Protein AF-A0A2E0HGP4-F1 (afdb_monomer)

Nearest PDB structures (foldseek):
  8v1k-assembly2_B  TM=5.740E-01  e=5.522E-01  Francisella tularensis subsp. tularensis SCHU S4
  8ey4-assembly1_A  TM=3.051E-01  e=3.797E-01  Escherichia coli O32:H37
  7q63-assembly3_CCC  TM=6.800E-01  e=5.231E+00  Homo sapiens
  4fl2-assembly1_A  TM=3.962E-01  e=1.597E+00  Homo sapiens
  4fl3-assembly1_A  TM=3.802E-01  e=2.632E+00  Homo sapiens

Secondary structure (DSSP, 8-state):
-----SSSHHHHHHHHHHHHHTTHHHHHHHHHHHHHHHHHTS---HHHHHHHHHTTSGGGGGGEEEEE-TTSPEEEEESS-TTSPPEEEEE-TTS-EEE-

Foldseek 3Di:
DDDPPPPPPVVVVVVVVVVCVVCVLVLLQQLQQQLLCCCQVVPDDSVVSLQVSLVPPVVQSVQWDWDQDPQRKIWIDGNVDNPRDIWIWHQDPVSHIDTD

Radius of gyration: 17.63 Å; Cα contacts (8 Å, |Δi|>4): 136; chains: 1; bounding box: 70×21×23 Å

pLDDT: mean 82.44, std 16.18, range [36.91, 96.88]

Sequence (100 aa):
MTSKWGAWLLPLSLLAGCDNAKDLPLLGRYVAKNVCAAIWQEGYLPQAASDYVSNVAPLIQNSWQVKLQDNGAVAVDNFWFPWVSTQRAAPDPAGDCRNL

Mean predicted aligned error: 8.61 Å

Solvent-accessible surface area (backbone atoms only — not comparable to full-atom values): 5632 Å² total; per-residue (Å²): 137,85,84,88,76,78,79,70,63,64,61,58,55,53,52,57,52,51,67,57,46,74,47,47,56,59,52,31,40,50,38,11,24,48,27,34,32,29,34,69,67,70,65,39,56,70,66,60,17,44,63,63,42,36,55,81,45,68,93,53,30,88,32,57,47,78,41,82,43,98,88,64,28,21,37,22,36,40,76,79,45,81,86,45,69,73,21,34,6,33,66,42,99,88,55,50,46,37,72,109

Structure (mmCIF, N/CA/C/O backbone):
data_AF-A0A2E0HGP4-F1
#
_entry.id   AF-A0A2E0HGP4-F1
#
loop_
_atom_site.group_PDB
_atom_site.id
_atom_site.type_symbol
_atom_site.label_atom_id
_atom_site.label_alt_id
_atom_site.label_comp_id
_atom_site.label_asym_id
_atom_site.label_entity_id
_atom_site.label_seq_id
_atom_site.pdbx_PDB_ins_code
_atom_site.Cartn_x
_atom_site.Cartn_y
_atom_site.Cartn_z
_atom_site.occupancy
_atom_site.B_iso_or_equiv
_atom_site.auth_se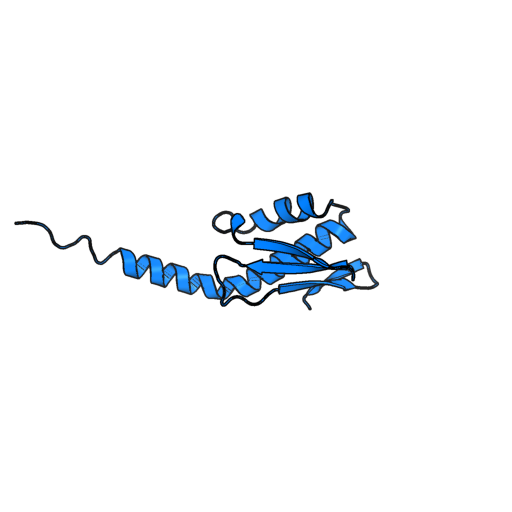q_id
_atom_site.auth_comp_id
_atom_site.auth_asym_id
_atom_site.auth_atom_id
_atom_site.pdbx_PDB_model_num
ATOM 1 N N . MET A 1 1 ? 53.410 10.151 2.909 1.00 36.91 1 MET A N 1
ATOM 2 C CA . MET A 1 1 ? 52.706 9.267 1.954 1.00 36.91 1 MET A CA 1
ATOM 3 C C . MET A 1 1 ? 51.253 9.168 2.388 1.00 36.91 1 MET A C 1
ATOM 5 O O . MET A 1 1 ? 50.960 8.498 3.366 1.00 36.91 1 MET A O 1
ATOM 9 N N . THR A 1 2 ? 50.362 9.925 1.752 1.00 44.06 2 THR A N 1
ATOM 10 C CA . THR A 1 2 ? 48.927 9.958 2.067 1.00 44.06 2 THR A CA 1
ATOM 11 C C . THR A 1 2 ? 48.206 8.847 1.302 1.00 44.06 2 THR A C 1
ATOM 13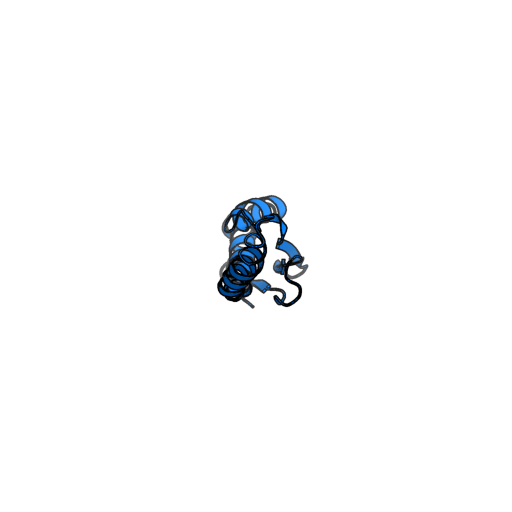 O O . THR A 1 2 ? 48.283 8.759 0.078 1.00 44.06 2 THR A O 1
ATOM 16 N N . SER A 1 3 ? 47.555 7.953 2.047 1.00 44.69 3 SER A N 1
ATOM 17 C CA . SER A 1 3 ? 46.860 6.771 1.533 1.00 44.69 3 SER A CA 1
ATOM 18 C C . SER A 1 3 ? 45.633 7.165 0.696 1.00 44.69 3 SER A C 1
ATOM 20 O O . SER A 1 3 ? 44.653 7.683 1.225 1.00 44.69 3 SER A O 1
ATOM 22 N N . LYS A 1 4 ? 45.682 6.915 -0.621 1.00 54.31 4 LYS A N 1
ATOM 23 C CA . LYS A 1 4 ? 44.581 7.102 -1.591 1.00 54.31 4 LYS A CA 1
ATOM 24 C C . LYS A 1 4 ? 43.738 5.825 -1.773 1.00 54.31 4 LYS A C 1
ATOM 26 O O . LYS A 1 4 ? 43.398 5.475 -2.897 1.00 54.31 4 LYS A O 1
ATOM 31 N N . TRP A 1 5 ? 43.410 5.114 -0.693 1.00 50.66 5 TRP A N 1
ATOM 32 C CA . TRP A 1 5 ? 42.670 3.837 -0.770 1.00 50.66 5 TRP A CA 1
ATOM 33 C C . TRP A 1 5 ? 41.239 3.885 -0.205 1.00 50.66 5 TRP A C 1
ATOM 35 O O . TRP A 1 5 ? 40.568 2.863 -0.153 1.00 50.66 5 TRP A O 1
ATOM 45 N N . GLY A 1 6 ? 40.731 5.061 0.182 1.00 51.16 6 GLY A N 1
ATOM 46 C CA . GLY A 1 6 ? 39.383 5.200 0.759 1.00 51.16 6 GLY A CA 1
ATOM 47 C C . GLY A 1 6 ? 38.233 5.400 -0.241 1.00 51.16 6 GLY A C 1
ATOM 48 O O . GLY A 1 6 ? 37.076 5.374 0.158 1.00 51.16 6 GLY A O 1
ATOM 49 N N . ALA A 1 7 ? 38.515 5.620 -1.531 1.00 53.00 7 ALA A N 1
ATOM 50 C CA . ALA A 1 7 ? 37.514 6.130 -2.481 1.00 53.00 7 ALA A CA 1
ATOM 51 C C . ALA A 1 7 ? 36.722 5.057 -3.260 1.00 53.00 7 ALA A C 1
ATOM 53 O O . ALA A 1 7 ? 35.799 5.401 -3.992 1.00 53.00 7 ALA A O 1
ATOM 54 N N . TRP A 1 8 ? 37.049 3.767 -3.115 1.00 49.62 8 TRP A N 1
ATOM 55 C CA . TRP A 1 8 ? 36.464 2.692 -3.938 1.00 49.62 8 TRP A CA 1
ATOM 56 C C . TRP A 1 8 ? 35.349 1.876 -3.259 1.00 49.62 8 TRP A C 1
ATOM 58 O O . TRP A 1 8 ? 34.727 1.046 -3.916 1.00 49.62 8 TRP A O 1
ATOM 68 N N . LEU A 1 9 ? 35.038 2.121 -1.980 1.00 51.81 9 LEU A N 1
ATOM 69 C CA . LEU A 1 9 ? 34.005 1.362 -1.245 1.00 51.81 9 LEU A CA 1
ATOM 70 C C . LEU A 1 9 ? 32.580 1.939 -1.366 1.00 51.81 9 LEU A C 1
ATOM 72 O O . LEU A 1 9 ? 31.606 1.211 -1.174 1.00 51.81 9 LEU A O 1
ATOM 76 N N . LEU A 1 10 ? 32.443 3.216 -1.731 1.00 52.94 10 LEU A N 1
ATOM 77 C CA . LEU A 1 10 ? 31.153 3.872 -1.991 1.00 52.94 10 LEU A CA 1
ATOM 78 C C . LEU A 1 10 ? 30.407 3.346 -3.238 1.00 52.94 10 LEU A C 1
ATOM 80 O O . LEU A 1 10 ? 29.199 3.138 -3.147 1.00 52.94 10 LEU A O 1
ATOM 84 N N . PRO A 1 11 ? 31.054 3.083 -4.394 1.00 52.31 11 PRO A N 1
ATOM 85 C CA . PRO A 1 11 ? 30.323 2.607 -5.569 1.00 52.31 11 PRO A CA 1
ATOM 86 C C . PRO A 1 11 ? 29.786 1.175 -5.410 1.00 52.31 11 PRO A C 1
ATOM 88 O O . PRO A 1 11 ? 28.684 0.892 -5.863 1.00 52.31 11 PRO A O 1
ATOM 91 N N . LEU A 1 12 ? 30.497 0.274 -4.724 1.00 49.69 12 LEU A N 1
ATOM 92 C CA . LEU A 1 12 ? 30.057 -1.123 -4.565 1.00 49.69 12 LEU A CA 1
ATOM 93 C C . LEU A 1 12 ? 28.808 -1.270 -3.682 1.00 49.69 12 LEU A C 1
ATOM 95 O O . LEU A 1 12 ? 27.955 -2.112 -3.955 1.00 49.69 12 LEU A O 1
ATOM 99 N N . SER A 1 13 ? 28.666 -0.426 -2.660 1.00 52.12 13 SER A N 1
ATOM 100 C CA . SER A 1 13 ? 27.471 -0.396 -1.807 1.00 52.12 13 SER A CA 1
ATOM 101 C C . SER A 1 13 ? 26.269 0.242 -2.518 1.00 52.12 13 SER A C 1
ATOM 103 O O . SER A 1 13 ? 25.140 -0.207 -2.323 1.00 52.12 13 SER A O 1
ATOM 105 N N . LEU A 1 14 ? 26.504 1.204 -3.421 1.00 52.31 14 LEU A N 1
ATOM 106 C CA . LEU A 1 14 ? 25.473 1.743 -4.318 1.00 52.31 14 LEU A CA 1
ATOM 107 C C . LEU A 1 14 ? 24.981 0.700 -5.340 1.00 52.31 14 LEU A C 1
ATOM 109 O O . LEU A 1 14 ? 23.779 0.602 -5.574 1.00 52.31 14 LEU A O 1
ATOM 113 N N . LEU A 1 15 ? 25.874 -0.121 -5.906 1.00 50.00 15 LEU A N 1
ATOM 114 C CA . LEU A 1 15 ? 25.497 -1.192 -6.841 1.00 50.00 15 LEU A CA 1
ATOM 115 C C . LEU A 1 15 ? 24.721 -2.338 -6.163 1.00 50.00 15 LEU A C 1
ATOM 117 O O . LEU A 1 15 ? 23.731 -2.805 -6.721 1.00 50.00 15 LEU A O 1
ATOM 121 N N . ALA A 1 16 ? 25.104 -2.748 -4.949 1.00 52.47 16 ALA A N 1
ATOM 122 C CA . ALA A 1 16 ? 24.357 -3.757 -4.185 1.00 52.47 16 ALA A CA 1
ATOM 123 C C . ALA A 1 16 ? 22.973 -3.250 -3.722 1.00 52.47 16 ALA A C 1
ATOM 125 O O . ALA A 1 16 ? 22.014 -4.022 -3.642 1.00 52.47 16 ALA A O 1
ATOM 126 N N . GLY A 1 17 ? 22.845 -1.944 -3.456 1.00 52.81 17 GLY A N 1
ATOM 127 C CA . GLY A 1 17 ? 21.557 -1.296 -3.196 1.00 52.81 17 GLY A CA 1
ATOM 128 C C . GLY A 1 17 ? 20.620 -1.319 -4.410 1.00 52.81 17 GLY A C 1
ATOM 129 O O . GLY A 1 17 ? 19.428 -1.574 -4.252 1.00 52.81 17 GLY A O 1
ATOM 130 N N . CYS A 1 18 ? 21.151 -1.139 -5.624 1.00 59.47 18 CYS A N 1
ATOM 131 C CA . CYS A 1 18 ? 20.377 -1.246 -6.868 1.00 59.47 18 CYS A CA 1
ATOM 132 C C . CYS A 1 18 ? 19.885 -2.669 -7.151 1.00 59.47 18 CYS A C 1
ATOM 134 O O . CYS A 1 18 ? 18.797 -2.841 -7.697 1.00 59.47 18 CYS A O 1
ATOM 136 N N . ASP A 1 19 ? 20.651 -3.692 -6.774 1.00 60.38 19 ASP A N 1
ATOM 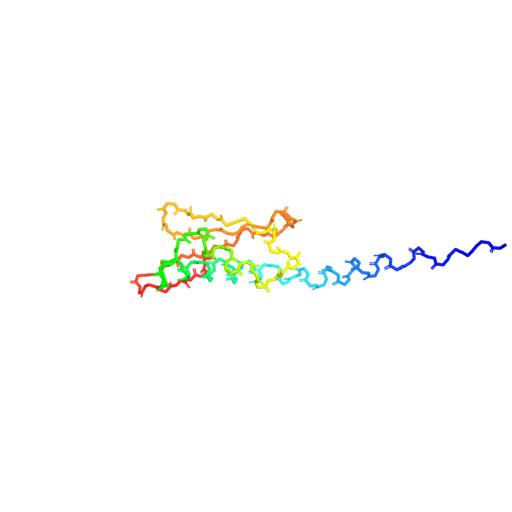137 C CA . ASP A 1 19 ? 20.270 -5.078 -7.056 1.00 60.38 19 ASP A CA 1
ATOM 138 C C . ASP A 1 19 ? 19.037 -5.516 -6.249 1.00 60.38 19 ASP A C 1
ATOM 140 O O . ASP A 1 19 ? 18.215 -6.278 -6.745 1.00 60.38 19 ASP A O 1
ATOM 144 N N . ASN A 1 20 ? 18.862 -4.972 -5.040 1.00 67.31 20 ASN A N 1
ATOM 145 C CA . ASN A 1 20 ? 17.648 -5.148 -4.230 1.00 67.31 20 ASN A CA 1
ATOM 146 C C . ASN A 1 20 ? 16.528 -4.181 -4.635 1.00 67.31 20 ASN A C 1
ATOM 148 O O . ASN A 1 20 ? 15.354 -4.415 -4.352 1.00 67.31 20 ASN A O 1
ATOM 152 N N . ALA A 1 21 ? 16.867 -3.089 -5.324 1.00 73.25 21 ALA A N 1
ATOM 153 C CA . ALA A 1 21 ? 15.880 -2.119 -5.766 1.00 73.25 21 ALA A CA 1
ATOM 154 C C . ALA A 1 21 ? 14.868 -2.749 -6.739 1.00 73.25 21 ALA A C 1
ATOM 156 O O . ALA A 1 21 ? 13.694 -2.388 -6.714 1.00 73.25 21 ALA A O 1
ATOM 157 N N . LYS A 1 22 ? 15.264 -3.760 -7.523 1.00 81.25 22 LYS A N 1
ATOM 158 C CA . LYS A 1 22 ? 14.348 -4.494 -8.418 1.00 81.25 22 LYS A CA 1
ATOM 159 C C . LYS A 1 22 ? 13.136 -5.113 -7.705 1.00 81.25 22 LYS A C 1
ATOM 161 O O . LYS A 1 22 ? 12.121 -5.340 -8.358 1.00 81.25 22 LYS A O 1
ATOM 166 N N . ASP A 1 23 ? 13.218 -5.325 -6.390 1.00 86.56 23 ASP A N 1
ATOM 167 C CA . ASP A 1 23 ? 12.135 -5.875 -5.572 1.00 86.56 23 ASP A CA 1
ATOM 168 C C . ASP A 1 23 ? 11.202 -4.792 -5.001 1.00 86.56 23 ASP A C 1
ATOM 170 O O . ASP A 1 23 ? 10.134 -5.109 -4.476 1.00 86.56 23 ASP A O 1
ATOM 174 N N . LEU A 1 24 ? 11.534 -3.502 -5.144 1.00 88.19 24 LEU A N 1
ATOM 175 C CA . LEU A 1 24 ? 10.692 -2.390 -4.684 1.00 88.19 24 LEU A CA 1
ATOM 176 C C . LEU A 1 24 ? 9.267 -2.416 -5.260 1.00 88.19 24 LEU A C 1
ATOM 178 O O . LEU A 1 24 ? 8.336 -2.180 -4.489 1.00 88.19 24 LEU A O 1
ATOM 182 N N . PRO A 1 25 ? 9.033 -2.741 -6.550 1.00 90.31 25 PRO A N 1
ATOM 183 C CA . PRO A 1 25 ? 7.675 -2.911 -7.061 1.00 90.31 25 PRO A CA 1
ATOM 184 C C . PRO A 1 25 ? 6.920 -4.042 -6.352 1.00 90.31 25 PRO A C 1
ATOM 186 O O . PRO A 1 25 ? 5.743 -3.891 -6.032 1.00 90.31 25 PRO A O 1
ATOM 189 N N . LEU A 1 26 ? 7.586 -5.165 -6.056 1.00 90.94 26 LEU A N 1
ATOM 190 C CA . LEU A 1 26 ? 6.978 -6.284 -5.329 1.00 90.94 26 LEU A CA 1
ATOM 191 C C . LEU A 1 26 ? 6.639 -5.901 -3.887 1.00 90.94 26 LEU A C 1
ATOM 193 O O . LEU A 1 26 ? 5.538 -6.198 -3.423 1.00 90.94 26 LEU A O 1
ATOM 197 N N . LEU A 1 27 ? 7.540 -5.189 -3.210 1.00 91.12 27 LEU A N 1
ATOM 198 C CA . LEU A 1 27 ? 7.289 -4.639 -1.880 1.00 91.12 27 LEU A CA 1
ATOM 199 C C . LEU A 1 27 ? 6.123 -3.647 -1.898 1.00 91.12 27 LEU A C 1
ATOM 201 O O . LEU A 1 27 ? 5.242 -3.739 -1.051 1.00 91.12 27 LEU A O 1
ATOM 205 N N . GLY A 1 28 ? 6.042 -2.765 -2.896 1.00 91.88 28 GLY A N 1
ATOM 206 C CA . GLY A 1 28 ? 4.915 -1.843 -3.045 1.00 91.88 28 GLY A CA 1
ATOM 207 C C . GLY A 1 28 ? 3.576 -2.570 -3.215 1.00 91.88 28 GLY A C 1
ATOM 208 O O . GLY A 1 28 ? 2.588 -2.189 -2.589 1.00 91.88 28 GLY A O 1
ATOM 209 N N . ARG A 1 29 ? 3.539 -3.665 -3.992 1.00 94.31 29 ARG A N 1
ATOM 210 C CA . ARG A 1 29 ? 2.344 -4.525 -4.128 1.00 94.31 29 ARG A CA 1
ATOM 211 C C . ARG A 1 29 ? 1.979 -5.188 -2.808 1.00 94.31 29 ARG A C 1
ATOM 213 O O . ARG A 1 29 ? 0.803 -5.260 -2.461 1.00 94.31 29 ARG A O 1
ATOM 220 N N . TYR A 1 30 ? 2.979 -5.662 -2.066 1.00 93.69 30 TYR A N 1
ATOM 221 C CA . TYR A 1 30 ? 2.767 -6.222 -0.737 1.00 93.69 30 TYR A CA 1
ATOM 222 C C . TYR A 1 30 ? 2.160 -5.178 0.203 1.00 93.69 30 TYR A C 1
ATOM 224 O O . TYR A 1 30 ? 1.143 -5.459 0.832 1.00 93.69 30 TYR A O 1
ATOM 232 N N . VAL A 1 31 ? 2.723 -3.968 0.259 1.00 93.75 31 VAL A N 1
ATOM 233 C CA . VAL A 1 31 ? 2.205 -2.891 1.110 1.00 93.75 31 VAL A CA 1
ATOM 234 C C . VAL A 1 31 ? 0.774 -2.532 0.705 1.00 93.75 31 VAL A C 1
ATOM 236 O O . VAL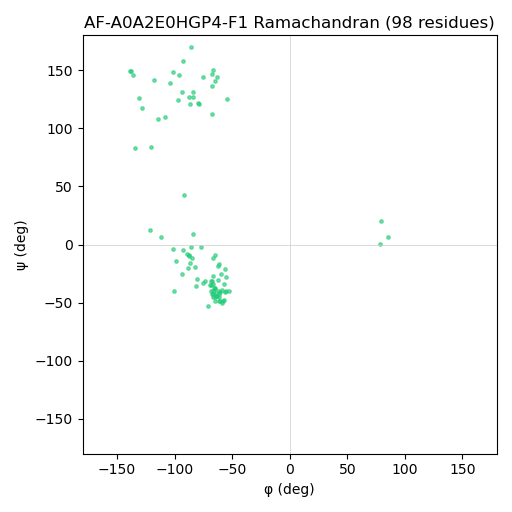 A 1 31 ? -0.105 -2.536 1.559 1.00 93.75 31 VAL A O 1
ATOM 239 N N . ALA A 1 32 ? 0.497 -2.321 -0.585 1.00 95.25 32 ALA A N 1
ATOM 240 C CA . ALA A 1 32 ? -0.847 -1.978 -1.058 1.00 95.25 32 ALA A CA 1
ATOM 241 C C . ALA A 1 32 ? -1.886 -3.043 -0.677 1.00 95.25 32 ALA A C 1
ATOM 243 O O . ALA A 1 32 ? -2.935 -2.719 -0.116 1.00 95.25 32 ALA A O 1
ATOM 244 N N . LYS A 1 33 ? -1.580 -4.321 -0.933 1.00 95.88 33 LYS A N 1
ATOM 245 C CA . LYS A 1 33 ? -2.486 -5.433 -0.633 1.00 95.88 33 LYS A CA 1
ATOM 246 C C . LYS A 1 33 ? -2.724 -5.602 0.866 1.00 95.88 33 LYS A C 1
ATOM 248 O O . LYS A 1 33 ? -3.870 -5.779 1.265 1.00 95.88 33 LYS A O 1
ATOM 253 N N . ASN A 1 34 ? -1.676 -5.551 1.684 1.00 95.06 34 ASN A N 1
ATOM 254 C CA . ASN A 1 34 ? -1.810 -5.772 3.124 1.00 95.06 34 ASN A CA 1
ATOM 255 C C . ASN A 1 34 ? -2.435 -4.570 3.836 1.00 95.06 34 ASN A C 1
ATOM 257 O O . ASN A 1 34 ? -3.206 -4.773 4.761 1.00 95.06 34 ASN A O 1
ATOM 261 N N . VAL A 1 35 ? -2.196 -3.333 3.385 1.00 94.88 35 VAL A N 1
ATOM 262 C CA . VAL A 1 35 ? -2.941 -2.174 3.906 1.00 94.88 35 VAL A CA 1
ATOM 263 C C . VAL A 1 35 ? -4.423 -2.307 3.563 1.00 94.88 35 VAL A C 1
ATOM 265 O O . VAL A 1 35 ? -5.271 -2.091 4.421 1.00 94.88 35 VAL A O 1
ATOM 268 N N . CYS A 1 36 ? -4.746 -2.697 2.327 1.00 95.75 36 CYS A N 1
ATOM 269 C CA . CYS A 1 36 ? -6.127 -2.966 1.930 1.00 95.75 36 CYS A CA 1
ATOM 270 C C . CYS A 1 36 ? -6.760 -4.039 2.832 1.00 95.75 36 CYS A C 1
ATOM 272 O O . CYS A 1 36 ? -7.857 -3.828 3.344 1.00 95.75 36 CYS A O 1
ATOM 274 N N . ALA A 1 37 ? -6.064 -5.158 3.064 1.00 94.88 37 ALA A N 1
ATOM 275 C CA . ALA A 1 37 ? -6.555 -6.238 3.918 1.00 94.88 37 ALA A CA 1
ATOM 276 C C . ALA A 1 37 ? -6.735 -5.778 5.373 1.00 94.88 37 ALA A C 1
ATOM 278 O O . ALA A 1 37 ? -7.792 -5.998 5.957 1.00 94.88 37 ALA A O 1
ATOM 279 N N . ALA A 1 38 ? -5.773 -5.040 5.926 1.00 94.38 38 ALA A N 1
ATOM 280 C CA . ALA A 1 38 ? -5.872 -4.495 7.274 1.00 94.38 38 ALA A CA 1
ATOM 281 C C . ALA A 1 38 ? -7.094 -3.569 7.433 1.00 94.38 38 ALA A C 1
ATOM 283 O O . ALA A 1 38 ? -7.786 -3.623 8.446 1.00 94.38 38 ALA A O 1
ATOM 284 N N . ILE A 1 39 ? -7.413 -2.753 6.422 1.00 94.38 39 ILE A N 1
ATOM 285 C CA . ILE A 1 39 ? -8.593 -1.874 6.454 1.00 94.38 39 ILE A CA 1
ATOM 286 C C . ILE A 1 39 ? -9.890 -2.687 6.338 1.00 94.38 39 ILE A C 1
ATOM 288 O O . ILE A 1 39 ? -10.787 -2.538 7.164 1.00 94.38 39 ILE A O 1
ATOM 292 N N . TRP A 1 40 ? -10.007 -3.533 5.312 1.00 93.75 40 TRP A N 1
ATOM 293 C CA . TRP A 1 40 ? -11.295 -4.117 4.920 1.00 93.75 40 TRP A CA 1
ATOM 294 C C . TRP A 1 40 ? -11.593 -5.488 5.533 1.00 93.75 40 TRP A C 1
ATOM 296 O O . TRP A 1 40 ? -12.761 -5.838 5.675 1.00 93.75 40 TRP A O 1
ATOM 306 N N . GLN A 1 41 ? -10.566 -6.254 5.903 1.00 93.00 41 GLN A N 1
ATOM 307 C CA . GLN A 1 41 ? -10.706 -7.581 6.518 1.00 93.00 41 GLN A CA 1
ATOM 308 C C . GLN A 1 41 ? -10.512 -7.523 8.032 1.00 93.00 41 GLN A C 1
ATOM 310 O O . GLN A 1 41 ? -11.239 -8.178 8.774 1.00 93.00 41 GLN A O 1
ATOM 315 N N . GLU A 1 42 ? -9.547 -6.728 8.493 1.00 92.44 42 GLU A N 1
ATOM 316 C CA . GLU A 1 42 ? -9.182 -6.661 9.912 1.00 92.44 42 GLU A CA 1
ATOM 317 C C . GLU A 1 42 ? -9.815 -5.459 10.640 1.00 92.44 42 GLU A C 1
ATOM 319 O O . GLU A 1 42 ? -9.856 -5.434 11.869 1.00 92.44 42 GLU A O 1
ATOM 324 N N . GLY A 1 43 ? -10.351 -4.477 9.905 1.00 91.62 43 GLY A N 1
ATOM 325 C CA . GLY A 1 43 ? -11.077 -3.332 10.466 1.00 91.62 43 GLY A CA 1
ATOM 326 C C . GLY A 1 43 ? -10.189 -2.223 11.043 1.00 91.62 43 GLY A C 1
ATOM 327 O O . GLY A 1 43 ? -10.654 -1.425 11.860 1.00 91.62 43 GLY A O 1
ATOM 328 N N . TYR A 1 44 ? -8.917 -2.151 10.644 1.00 93.12 44 TYR A N 1
ATOM 329 C CA . TYR A 1 44 ? -8.016 -1.077 11.057 1.00 93.12 44 TYR A CA 1
ATOM 330 C C . TYR A 1 44 ? -8.432 0.269 10.458 1.00 93.12 44 TYR A C 1
ATOM 332 O O . TYR A 1 44 ? -8.868 0.375 9.310 1.00 93.12 44 TYR A O 1
ATOM 340 N N . LEU A 1 45 ? -8.188 1.343 11.214 1.00 93.38 45 LEU A N 1
ATOM 341 C CA . LEU A 1 45 ? -8.207 2.691 10.651 1.00 93.38 45 LEU A CA 1
ATOM 342 C C . LEU A 1 45 ? -7.095 2.827 9.591 1.00 93.38 45 LEU A C 1
ATOM 344 O O . LEU A 1 45 ? -5.997 2.308 9.812 1.00 93.38 45 LEU A O 1
ATOM 348 N N . PRO A 1 46 ? -7.309 3.580 8.494 1.00 88.50 46 PRO A N 1
ATOM 349 C CA . PRO A 1 46 ? -6.348 3.666 7.389 1.00 88.50 46 PRO A CA 1
ATOM 350 C C . PRO A 1 46 ? -4.918 4.031 7.806 1.00 88.50 46 PRO A C 1
ATOM 352 O O . PRO A 1 46 ? -3.959 3.447 7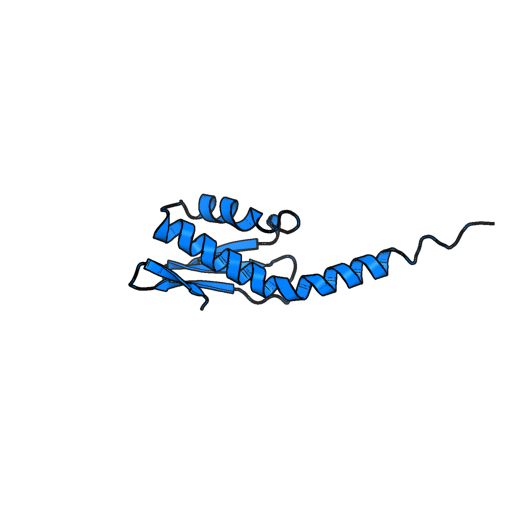.304 1.00 88.50 46 PRO A O 1
ATOM 355 N N . GLN A 1 47 ? -4.764 4.953 8.763 1.00 89.19 47 GLN A N 1
ATOM 356 C CA . GLN A 1 47 ? -3.445 5.346 9.262 1.00 89.19 47 GLN A CA 1
ATOM 357 C C . GLN A 1 47 ? -2.755 4.202 10.019 1.00 89.19 47 GLN A C 1
ATOM 359 O O . GLN A 1 47 ? -1.596 3.902 9.755 1.00 89.19 47 GLN A O 1
ATOM 364 N N . ALA A 1 48 ? -3.481 3.512 10.903 1.00 90.75 48 ALA A N 1
ATOM 365 C CA . ALA A 1 48 ? -2.938 2.392 11.666 1.00 90.75 48 ALA A CA 1
ATOM 366 C C . ALA A 1 48 ? -2.562 1.209 10.757 1.00 90.75 48 ALA A C 1
ATOM 368 O O . ALA A 1 48 ? -1.532 0.575 10.972 1.00 90.75 48 ALA A O 1
ATOM 369 N N . ALA A 1 49 ? -3.356 0.949 9.712 1.00 90.69 49 ALA A N 1
ATOM 370 C CA . ALA A 1 49 ? -3.041 -0.046 8.688 1.00 90.69 49 ALA A CA 1
ATOM 371 C C . ALA A 1 49 ? -1.742 0.295 7.937 1.00 90.69 49 ALA A C 1
ATOM 373 O O . ALA A 1 49 ? -0.887 -0.569 7.747 1.00 90.69 49 ALA A O 1
ATOM 374 N N . SER A 1 50 ? -1.572 1.563 7.542 1.00 88.94 50 SER A N 1
ATOM 375 C CA . SER A 1 50 ? -0.346 2.048 6.899 1.00 88.94 50 SER A CA 1
ATOM 376 C C . SER A 1 50 ? 0.881 1.843 7.790 1.00 88.94 50 SER A C 1
ATOM 378 O O . SER A 1 50 ? 1.872 1.258 7.349 1.00 88.94 50 SER A O 1
ATOM 380 N N . ASP A 1 51 ? 0.811 2.274 9.050 1.00 87.75 51 ASP A N 1
ATOM 381 C CA . ASP A 1 51 ? 1.930 2.194 9.997 1.00 87.75 51 ASP A CA 1
ATOM 382 C C . ASP A 1 51 ? 2.290 0.734 10.330 1.00 87.75 51 ASP A C 1
ATOM 384 O O . ASP A 1 51 ? 3.464 0.373 10.427 1.00 87.75 51 ASP A O 1
ATOM 388 N N . TYR A 1 52 ? 1.288 -0.140 10.447 1.00 84.88 52 TYR A N 1
ATOM 389 C CA . TYR A 1 52 ? 1.494 -1.565 10.701 1.00 84.88 52 TYR A CA 1
ATOM 390 C C . TYR A 1 52 ? 2.208 -2.269 9.538 1.00 84.88 52 TYR A C 1
ATOM 392 O O . TYR A 1 52 ? 3.194 -2.975 9.744 1.00 84.88 52 TYR A O 1
ATOM 400 N N . VAL A 1 53 ? 1.745 -2.056 8.305 1.00 84.50 53 VAL A N 1
ATOM 401 C CA . VAL A 1 53 ? 2.213 -2.814 7.134 1.00 84.50 53 VAL A CA 1
ATOM 402 C C . VAL A 1 53 ? 3.529 -2.276 6.570 1.00 84.50 53 VAL A C 1
ATOM 404 O O . VAL A 1 53 ? 4.375 -3.050 6.114 1.00 84.50 53 VAL A O 1
ATOM 407 N N . SER A 1 54 ? 3.736 -0.958 6.602 1.00 80.06 54 SER A N 1
ATOM 408 C CA . SER A 1 54 ? 4.958 -0.318 6.082 1.00 80.06 54 SER A CA 1
ATOM 409 C C . SER A 1 54 ? 6.238 -0.749 6.816 1.00 80.06 54 SER A C 1
ATOM 411 O O . SER A 1 54 ? 7.329 -0.668 6.244 1.00 80.06 54 SER A O 1
ATOM 413 N N . ASN A 1 55 ? 6.107 -1.316 8.021 1.00 78.81 55 ASN A N 1
ATOM 414 C CA . ASN A 1 55 ? 7.196 -1.931 8.784 1.00 78.81 55 ASN A CA 1
ATOM 415 C C . ASN A 1 55 ? 7.811 -3.184 8.130 1.00 78.81 55 ASN A C 1
ATOM 417 O O . ASN A 1 55 ? 8.858 -3.643 8.583 1.00 78.81 55 ASN A O 1
ATOM 421 N N . VAL A 1 56 ? 7.226 -3.729 7.053 1.00 79.50 56 VAL A N 1
ATOM 422 C CA . VAL A 1 56 ? 7.791 -4.880 6.316 1.00 79.50 56 VAL A CA 1
ATOM 423 C C . VAL A 1 56 ? 9.227 -4.637 5.828 1.00 79.50 56 VAL A C 1
ATOM 425 O O . VAL A 1 56 ? 10.012 -5.575 5.705 1.00 79.50 56 VAL A O 1
ATOM 428 N N . ALA A 1 57 ? 9.592 -3.377 5.577 1.00 78.12 57 ALA A N 1
ATOM 429 C CA . ALA A 1 57 ? 10.935 -2.983 5.172 1.00 78.12 57 ALA A CA 1
ATOM 430 C C . ALA A 1 57 ? 11.387 -1.748 5.977 1.00 78.12 57 ALA A C 1
ATOM 432 O O . ALA A 1 57 ? 11.287 -0.623 5.480 1.00 78.12 57 ALA A O 1
ATOM 433 N N . PRO A 1 58 ? 11.915 -1.928 7.206 1.00 81.44 58 PRO A N 1
ATOM 434 C CA . PRO A 1 58 ? 12.148 -0.832 8.155 1.00 81.44 58 PRO A CA 1
ATOM 435 C C . PRO A 1 58 ? 13.048 0.291 7.629 1.00 81.44 58 PRO A C 1
ATOM 437 O O . PRO A 1 58 ? 12.832 1.462 7.933 1.00 81.44 58 PRO A O 1
ATOM 440 N N . LEU A 1 59 ? 14.041 -0.048 6.800 1.00 81.88 59 LEU A N 1
ATOM 441 C CA . LEU A 1 59 ? 14.974 0.924 6.217 1.00 81.88 59 LEU A CA 1
ATOM 442 C C . LEU A 1 59 ? 14.301 1.894 5.240 1.00 81.88 59 LEU A C 1
ATOM 444 O O . LEU A 1 59 ? 14.781 3.009 5.062 1.00 81.88 59 LEU A O 1
ATOM 448 N N . ILE A 1 60 ? 13.204 1.472 4.613 1.00 82.88 60 ILE A N 1
ATOM 449 C CA . ILE A 1 60 ? 12.474 2.242 3.602 1.00 82.88 60 ILE A CA 1
ATOM 450 C C . ILE A 1 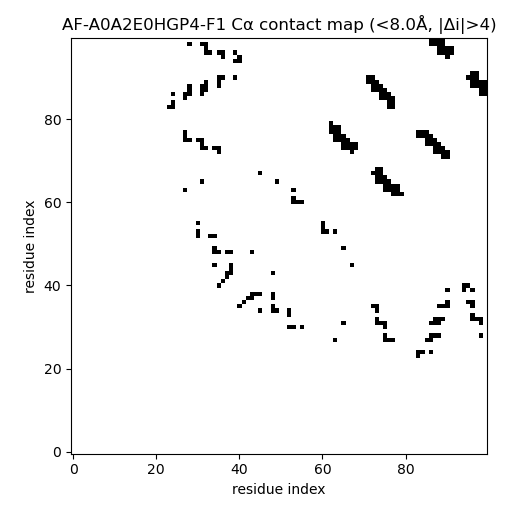60 ? 11.015 2.475 4.007 1.00 82.88 60 ILE A C 1
ATOM 452 O O . ILE A 1 60 ? 10.223 2.909 3.179 1.00 82.88 60 ILE A O 1
ATOM 456 N N . GLN A 1 61 ? 10.637 2.221 5.264 1.00 85.00 61 GLN A N 1
ATOM 457 C CA . GLN A 1 61 ? 9.254 2.377 5.736 1.00 85.00 61 GLN A CA 1
ATOM 458 C C . GLN A 1 61 ? 8.718 3.792 5.467 1.00 85.00 61 GLN A C 1
ATOM 460 O O . GLN A 1 61 ? 7.609 3.973 4.978 1.00 85.00 61 GLN A O 1
ATOM 465 N N . ASN A 1 62 ? 9.577 4.794 5.669 1.00 87.88 62 ASN A N 1
ATOM 466 C CA . ASN A 1 62 ? 9.253 6.199 5.470 1.00 87.88 62 ASN A CA 1
ATOM 467 C C . ASN A 1 62 ? 9.242 6.600 3.994 1.00 87.88 62 ASN A C 1
ATOM 469 O O . ASN A 1 62 ? 8.997 7.762 3.723 1.00 87.88 62 ASN A O 1
ATOM 473 N N . SER A 1 63 ? 9.550 5.699 3.057 1.00 88.44 63 SER A N 1
ATOM 474 C CA . SER A 1 63 ? 9.497 5.970 1.613 1.00 88.44 63 SER A CA 1
ATOM 475 C C . SER A 1 63 ? 8.111 5.738 1.015 1.00 88.44 63 SER A C 1
ATOM 477 O O . SER A 1 63 ? 7.843 6.181 -0.104 1.00 88.44 63 SER A O 1
ATOM 479 N N . TRP A 1 64 ? 7.236 5.039 1.742 1.00 90.25 64 TRP A N 1
ATOM 480 C CA . TRP A 1 64 ? 5.901 4.694 1.282 1.00 90.25 64 TRP A CA 1
ATOM 481 C C . TRP A 1 64 ? 4.932 5.841 1.545 1.00 90.25 64 TRP A C 1
ATOM 483 O O . TRP A 1 64 ? 4.836 6.356 2.655 1.00 90.25 64 TRP A O 1
ATOM 493 N N . GLN A 1 65 ? 4.169 6.212 0.526 1.00 92.75 65 GLN A N 1
ATOM 494 C CA . GLN A 1 65 ? 3.025 7.097 0.662 1.00 92.75 65 GLN A CA 1
ATOM 495 C C . GLN A 1 65 ? 1.765 6.304 0.330 1.00 92.75 65 GLN A C 1
ATOM 497 O O . GLN A 1 65 ? 1.514 5.964 -0.825 1.00 92.75 65 GLN A O 1
ATOM 502 N N . VAL A 1 66 ? 0.980 6.011 1.361 1.00 93.50 66 VAL A N 1
ATOM 503 C CA . VAL A 1 66 ? -0.276 5.267 1.259 1.00 93.50 66 VAL A CA 1
ATOM 504 C C . VAL A 1 66 ? -1.435 6.251 1.111 1.00 93.50 66 VAL A C 1
ATOM 506 O O . VAL A 1 66 ? -1.546 7.211 1.872 1.00 93.50 66 VAL A O 1
ATOM 509 N N . LYS A 1 67 ? -2.308 6.017 0.132 1.00 94.88 67 LYS A N 1
ATOM 510 C CA . LYS A 1 67 ? -3.509 6.816 -0.135 1.00 94.88 67 LYS A CA 1
ATOM 511 C C . LYS A 1 67 ? -4.711 5.895 -0.280 1.00 94.88 67 LYS A C 1
ATOM 513 O O . LYS A 1 67 ? -4.698 4.993 -1.117 1.00 94.88 67 LYS A O 1
ATOM 518 N N . LEU A 1 68 ? -5.759 6.147 0.496 1.00 94.62 68 LEU A N 1
ATOM 519 C CA . LEU A 1 68 ? -7.066 5.535 0.274 1.00 94.62 68 LEU A CA 1
ATOM 520 C C . LEU A 1 68 ? -7.821 6.360 -0.776 1.00 94.62 68 LEU A C 1
ATOM 522 O O . LEU A 1 68 ? -7.916 7.578 -0.651 1.00 94.62 68 LEU A O 1
ATOM 526 N N . GLN A 1 69 ? -8.306 5.704 -1.823 1.00 93.50 69 GLN A N 1
ATOM 527 C CA . GLN A 1 69 ? -9.089 6.314 -2.895 1.00 93.50 69 GLN A CA 1
ATOM 528 C C . GLN A 1 69 ? -10.590 6.213 -2.596 1.00 93.50 69 GLN A C 1
ATOM 530 O O . GLN A 1 69 ? -11.027 5.313 -1.878 1.00 93.50 69 GLN A O 1
ATOM 535 N N . ASP A 1 70 ? -11.387 7.088 -3.212 1.00 89.00 70 ASP A N 1
ATOM 536 C CA . ASP A 1 70 ? -12.844 7.162 -3.006 1.00 89.00 70 ASP A CA 1
ATOM 537 C C . ASP A 1 70 ? -13.583 5.859 -3.356 1.00 89.00 70 ASP A C 1
ATOM 539 O O . ASP A 1 70 ? -14.646 5.568 -2.816 1.00 89.00 70 ASP A O 1
ATOM 543 N N . ASN A 1 71 ? -13.010 5.043 -4.244 1.00 86.94 71 ASN A N 1
ATOM 544 C CA . ASN A 1 71 ? -13.541 3.733 -4.628 1.00 86.94 71 ASN A CA 1
ATOM 545 C C . ASN A 1 71 ? -13.132 2.593 -3.670 1.00 86.94 71 ASN A C 1
ATOM 547 O O . ASN A 1 71 ? -13.321 1.425 -4.002 1.00 86.94 71 ASN A O 1
ATOM 551 N N . GLY A 1 72 ? -12.520 2.910 -2.525 1.00 89.00 72 GLY A N 1
ATOM 552 C CA . GLY A 1 72 ? -12.031 1.940 -1.542 1.00 89.00 72 GLY A CA 1
ATOM 553 C C . GLY A 1 72 ? -10.699 1.273 -1.903 1.00 89.00 72 GLY A C 1
ATOM 554 O O . GLY A 1 72 ? -10.200 0.451 -1.130 1.00 89.00 72 GLY A O 1
ATOM 555 N N . ALA A 1 73 ? -10.095 1.624 -3.043 1.00 94.50 73 ALA A N 1
ATOM 556 C CA . ALA A 1 73 ? -8.779 1.129 -3.420 1.00 94.50 73 ALA A CA 1
ATOM 557 C C . ALA A 1 73 ? -7.669 1.823 -2.620 1.00 94.50 73 ALA A C 1
ATOM 559 O O . ALA A 1 73 ? -7.701 3.026 -2.371 1.00 94.50 73 ALA A O 1
ATOM 560 N N . VAL A 1 74 ? -6.627 1.074 -2.288 1.00 95.81 74 VAL A N 1
ATOM 561 C CA . VAL A 1 74 ? -5.398 1.582 -1.687 1.00 95.81 74 VAL A CA 1
ATOM 562 C C . VAL A 1 74 ? -4.364 1.779 -2.787 1.00 95.81 74 VAL A C 1
ATOM 564 O O . VAL A 1 74 ? -4.053 0.847 -3.526 1.00 95.81 74 VAL A O 1
ATOM 567 N N . ALA A 1 75 ? -3.828 2.991 -2.903 1.00 96.25 75 ALA A N 1
ATOM 568 C CA . ALA A 1 75 ? -2.655 3.302 -3.712 1.00 96.25 75 ALA A CA 1
ATOM 569 C C . ALA A 1 75 ? -1.429 3.482 -2.815 1.00 96.25 75 ALA A C 1
ATOM 571 O O . ALA A 1 75 ? -1.512 4.102 -1.757 1.00 96.25 75 ALA A O 1
ATOM 572 N N . VAL A 1 76 ? -0.291 2.961 -3.261 1.00 94.31 76 VAL A N 1
ATOM 573 C CA . VAL A 1 76 ? 0.996 3.083 -2.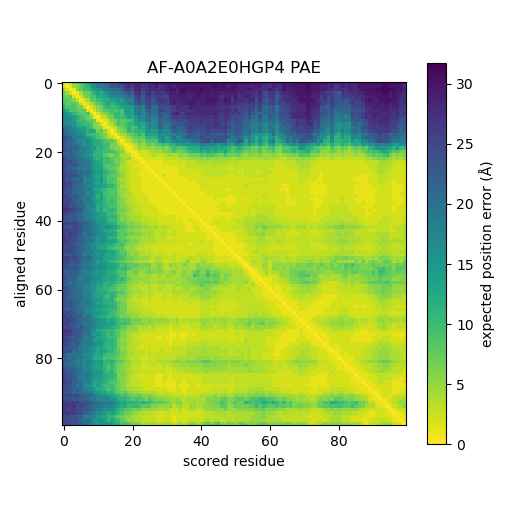582 1.00 94.31 76 VAL A CA 1
ATOM 574 C C . VAL A 1 76 ? 2.024 3.598 -3.572 1.00 94.31 76 VAL A C 1
ATOM 576 O O . VAL A 1 76 ? 2.333 2.942 -4.568 1.00 94.31 76 VAL A O 1
ATOM 579 N N . ASP A 1 77 ? 2.556 4.775 -3.271 1.00 92.56 77 ASP A N 1
ATOM 580 C CA . ASP A 1 77 ? 3.659 5.394 -3.995 1.00 92.56 77 ASP A CA 1
ATOM 581 C C . ASP A 1 77 ? 4.962 5.197 -3.213 1.00 92.56 77 ASP A C 1
ATOM 583 O O . ASP A 1 77 ? 4.953 5.174 -1.980 1.00 92.56 77 ASP A O 1
ATOM 587 N N . ASN A 1 78 ? 6.091 5.096 -3.916 1.00 90.69 78 ASN A N 1
ATOM 588 C CA . ASN A 1 78 ? 7.407 5.208 -3.296 1.00 90.69 78 ASN A CA 1
ATOM 589 C C . ASN A 1 78 ? 8.054 6.535 -3.702 1.00 90.69 78 ASN A C 1
ATOM 591 O O . ASN A 1 78 ? 8.448 6.708 -4.854 1.00 90.69 78 ASN A O 1
ATOM 595 N N . PHE A 1 79 ? 8.173 7.480 -2.769 1.00 90.56 79 PHE A N 1
ATOM 596 C CA . PHE A 1 79 ? 8.675 8.818 -3.101 1.00 90.56 79 PHE A CA 1
ATOM 597 C C . PHE A 1 79 ? 10.204 8.943 -3.038 1.00 90.56 79 PHE A C 1
ATOM 599 O O . PHE A 1 79 ? 10.747 9.952 -3.485 1.00 90.56 79 PHE A O 1
ATOM 606 N N . TRP A 1 80 ? 10.917 7.938 -2.516 1.00 89.81 80 TRP A N 1
ATOM 607 C CA . TRP A 1 80 ? 12.386 7.886 -2.589 1.00 89.81 80 TRP A CA 1
ATOM 608 C C . TRP A 1 80 ? 12.862 7.366 -3.949 1.00 89.81 80 TRP A C 1
ATOM 610 O O . TRP A 1 80 ? 13.927 7.760 -4.422 1.00 89.81 80 TRP A O 1
ATOM 620 N N . PHE A 1 81 ? 12.068 6.505 -4.592 1.00 89.25 81 PHE A N 1
ATOM 621 C CA . PHE A 1 81 ? 12.407 5.838 -5.848 1.00 89.25 81 PHE A CA 1
ATOM 622 C C . PHE A 1 81 ? 11.384 6.185 -6.948 1.00 89.25 81 PHE A C 1
ATOM 624 O O . PHE A 1 81 ? 10.478 5.398 -7.211 1.00 89.25 81 PHE A O 1
ATOM 631 N N . PRO A 1 82 ? 11.531 7.330 -7.645 1.00 84.44 82 PRO A N 1
ATOM 632 C CA . PRO A 1 82 ? 10.517 7.861 -8.571 1.00 84.44 82 PRO A CA 1
ATOM 633 C C . PRO A 1 82 ? 10.284 7.013 -9.832 1.00 84.44 82 PRO A C 1
ATOM 635 O O . PRO A 1 82 ? 9.344 7.255 -10.582 1.00 84.44 82 PRO A O 1
ATOM 638 N N . TRP A 1 83 ? 11.148 6.033 -10.092 1.00 84.62 83 TRP A N 1
ATOM 639 C CA . TRP A 1 83 ? 10.999 5.068 -11.181 1.00 84.62 83 TRP A CA 1
ATOM 640 C C . TRP A 1 83 ? 10.116 3.868 -10.794 1.00 84.62 83 TRP A C 1
ATOM 642 O O . TRP A 1 83 ? 9.736 3.086 -11.665 1.00 84.62 83 TRP A O 1
ATOM 652 N N . VAL A 1 84 ? 9.783 3.705 -9.508 1.00 89.19 84 VAL A N 1
ATOM 653 C CA . VAL A 1 84 ? 8.831 2.695 -9.038 1.00 89.19 84 VAL A CA 1
ATOM 654 C C . VAL A 1 84 ? 7.424 3.215 -9.308 1.00 89.19 84 VAL A C 1
ATOM 656 O O . VAL 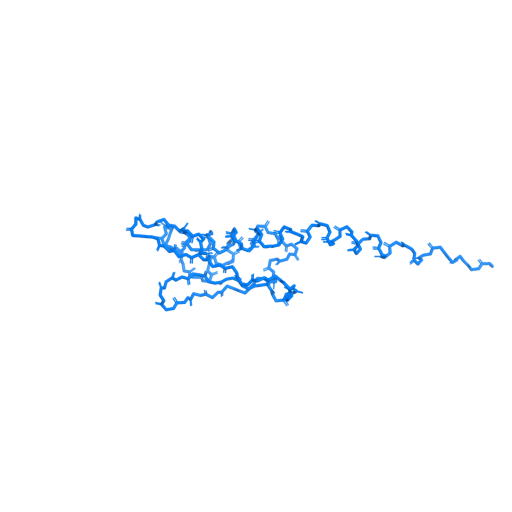A 1 84 ? 7.032 4.273 -8.821 1.00 89.19 84 VAL A O 1
ATOM 659 N N . SER A 1 85 ? 6.653 2.470 -10.094 1.00 91.31 85 SER A N 1
ATOM 660 C CA . SER A 1 85 ? 5.262 2.819 -10.377 1.00 91.31 85 SER A CA 1
ATOM 661 C C . SER A 1 85 ? 4.394 2.720 -9.123 1.00 91.31 85 SER A C 1
ATOM 663 O O . SER A 1 85 ? 4.635 1.883 -8.248 1.00 91.31 85 SER A O 1
ATOM 665 N N . THR A 1 86 ? 3.346 3.542 -9.060 1.00 94.69 86 THR A N 1
ATOM 666 C CA . THR A 1 86 ? 2.291 3.423 -8.049 1.00 94.69 86 THR A CA 1
ATOM 667 C C . THR A 1 86 ? 1.707 2.016 -8.065 1.00 94.69 86 THR A C 1
ATOM 669 O O . THR A 1 86 ? 1.221 1.554 -9.099 1.00 94.69 86 THR A O 1
ATOM 672 N N . GLN A 1 87 ? 1.708 1.355 -6.913 1.00 95.56 87 GLN A N 1
ATOM 673 C CA . GLN A 1 87 ? 1.074 0.051 -6.739 1.00 95.56 87 GLN A CA 1
ATOM 674 C C . GLN A 1 87 ? -0.323 0.237 -6.160 1.00 95.56 87 GLN A C 1
ATOM 676 O O . GLN A 1 87 ? -0.565 1.165 -5.388 1.00 95.56 87 GLN A O 1
ATOM 681 N N . ARG A 1 88 ? -1.268 -0.618 -6.555 1.00 96.88 88 ARG A N 1
ATOM 682 C CA . ARG A 1 88 ? -2.667 -0.491 -6.140 1.00 96.88 88 ARG A CA 1
ATOM 683 C C . ARG A 1 88 ? -3.254 -1.831 -5.738 1.00 96.88 88 ARG A C 1
ATOM 685 O O . ARG A 1 88 ? -2.942 -2.852 -6.345 1.00 96.88 88 ARG A O 1
ATOM 692 N N . ALA A 1 89 ? -4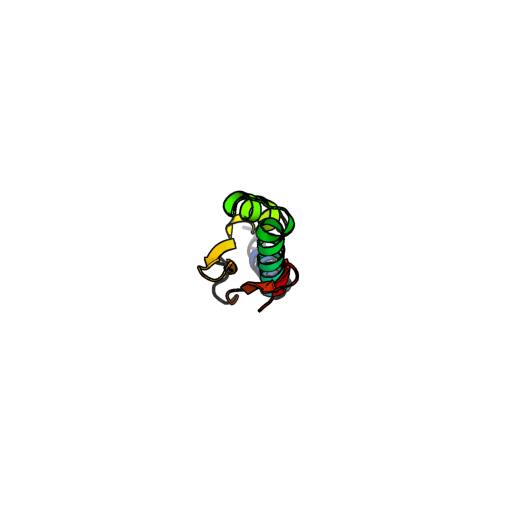.144 -1.798 -4.755 1.00 96.81 89 ALA A N 1
ATOM 693 C CA . ALA A 1 89 ? -4.981 -2.927 -4.390 1.00 96.81 89 ALA A CA 1
ATOM 694 C C . ALA A 1 89 ? -6.404 -2.464 -4.076 1.00 96.81 89 ALA A C 1
ATOM 696 O O . ALA A 1 89 ? -6.596 -1.351 -3.595 1.00 96.81 89 ALA A O 1
ATOM 697 N N . ALA A 1 90 ? -7.399 -3.305 -4.333 1.00 96.31 90 ALA A N 1
ATOM 698 C CA . ALA A 1 90 ? -8.793 -3.026 -4.001 1.00 96.31 90 ALA A CA 1
ATOM 699 C C . ALA A 1 90 ? -9.472 -4.271 -3.417 1.00 96.31 90 ALA A C 1
ATOM 701 O O . ALA A 1 90 ? -9.087 -5.388 -3.786 1.00 96.31 90 ALA A O 1
ATOM 702 N N . PRO A 1 91 ? -10.462 -4.095 -2.523 1.00 94.31 91 PRO A N 1
ATOM 703 C CA . PRO A 1 91 ? -11.290 -5.199 -2.066 1.00 94.31 91 PRO A CA 1
ATOM 704 C C . PRO A 1 91 ? -12.162 -5.705 -3.220 1.00 94.31 91 PRO A C 1
ATOM 706 O O . PRO A 1 91 ? -12.732 -4.923 -3.984 1.00 94.31 91 PRO A O 1
ATOM 709 N N . ASP A 1 92 ? -12.258 -7.021 -3.356 1.00 90.50 92 ASP A N 1
ATOM 710 C CA . ASP A 1 92 ? -13.221 -7.674 -4.229 1.00 90.50 92 ASP A CA 1
ATOM 711 C C . ASP A 1 92 ? -14.572 -7.870 -3.501 1.00 90.50 92 ASP A C 1
ATOM 713 O O . ASP A 1 92 ? -14.671 -7.639 -2.291 1.00 90.50 92 ASP A O 1
ATOM 717 N N . PRO A 1 93 ? -15.647 -8.274 -4.204 1.00 85.88 93 PRO A N 1
ATOM 718 C CA . PRO A 1 93 ? -16.958 -8.469 -3.581 1.00 85.88 93 PRO A CA 1
ATOM 719 C C . PRO A 1 93 ? -17.003 -9.548 -2.488 1.00 85.88 93 PRO A C 1
ATOM 721 O O . PRO A 1 93 ? -17.965 -9.584 -1.726 1.00 85.88 93 PRO A O 1
ATOM 724 N N . ALA A 1 94 ? -16.002 -10.433 -2.415 1.00 84.12 94 ALA A N 1
ATOM 725 C CA . ALA A 1 94 ? -15.871 -11.422 -1.348 1.00 84.12 94 ALA A CA 1
ATOM 726 C C . ALA A 1 94 ? -15.146 -10.857 -0.110 1.00 84.12 94 ALA A C 1
ATOM 728 O O . ALA A 1 94 ? -15.016 -11.560 0.890 1.00 84.12 94 ALA A O 1
ATOM 729 N N . GLY A 1 95 ? -14.701 -9.596 -0.161 1.00 79.12 95 GLY A N 1
ATOM 730 C CA . GLY A 1 95 ? -13.905 -8.952 0.881 1.00 79.12 95 GLY A CA 1
ATOM 731 C C . GLY A 1 95 ? -12.404 -9.214 0.746 1.00 79.12 95 GLY A C 1
ATOM 732 O O . GLY A 1 95 ? -11.638 -8.815 1.623 1.00 79.12 95 GLY A O 1
ATOM 733 N N . ASP A 1 96 ? -11.955 -9.856 -0.337 1.00 90.00 96 ASP A N 1
ATOM 734 C CA . ASP A 1 96 ? -10.548 -10.164 -0.568 1.00 90.00 96 ASP A CA 1
ATOM 735 C C . ASP A 1 96 ? -9.817 -9.026 -1.275 1.00 90.00 96 ASP A C 1
ATOM 737 O O . ASP A 1 96 ? -10.200 -8.577 -2.353 1.00 90.00 96 ASP A O 1
ATOM 741 N N . CYS A 1 97 ? -8.706 -8.568 -0.700 1.00 93.69 97 CYS A N 1
ATOM 742 C CA . CYS A 1 97 ? -7.900 -7.524 -1.324 1.00 93.69 97 CYS A CA 1
ATOM 743 C C . CYS A 1 97 ? -7.004 -8.081 -2.434 1.00 93.69 97 CYS A C 1
ATOM 745 O O . CYS A 1 97 ? -6.142 -8.941 -2.214 1.00 93.69 97 CYS A O 1
ATOM 747 N N . ARG A 1 98 ? -7.166 -7.548 -3.648 1.00 94.19 98 ARG A N 1
ATOM 748 C CA . ARG A 1 98 ? -6.409 -7.950 -4.840 1.00 94.19 98 ARG A CA 1
ATOM 749 C C . ARG A 1 98 ? -5.588 -6.794 -5.380 1.00 94.19 98 ARG A C 1
ATOM 751 O O . ARG A 1 98 ? -6.048 -5.659 -5.396 1.00 94.19 98 ARG A O 1
ATOM 758 N N . ASN A 1 99 ? -4.381 -7.106 -5.846 1.00 93.69 99 ASN A N 1
ATOM 759 C CA . ASN A 1 99 ? -3.586 -6.155 -6.619 1.00 93.69 99 ASN A CA 1
ATOM 760 C C . ASN A 1 99 ? -4.297 -5.849 -7.944 1.00 93.69 99 ASN A C 1
ATOM 762 O O . ASN A 1 99 ? -4.850 -6.770 -8.551 1.00 93.69 99 ASN A O 1
ATOM 766 N N . LEU A 1 100 ? -4.247 -4.586 -8.367 1.00 90.25 100 LEU A N 1
ATOM 767 C CA . LEU A 1 100 ? -4.781 -4.103 -9.645 1.00 90.25 100 LEU A CA 1
ATOM 768 C C . LEU A 1 100 ? -3.704 -4.052 -10.733 1.00 90.25 100 LEU A C 1
ATOM 770 O O . LEU A 1 100 ? -2.516 -3.875 -10.377 1.00 90.25 100 LEU A O 1
#